Protein AF-A0A2G9RPB9-F1 (afdb_monomer_lite)

Organism: Aquarana catesbeiana (NCBI:txid8400)

Foldseek 3Di:
DDDPDPDPDDPPPLDFDWDDFDWPQDPDPDDDDDDDPDPDPPPDPSDFDKDKDKDKDWDWDDDPNDPVPIPIKMKIWMKMKHFLCVLCQQVVDVVGIKTKIKTFSQLQWDDKDFPPLFWDWDPPDPDRGMTIIITPSVSVSVVSVVVCVVDRDRIDMDTGMMTIGHDPPPPPPPDDD

Sequence (177 aa):
MLKIGLGRKGVKMPCIEVVKCMKTDIPCSILGISRGPSPVILGSQESLPVAAAFTEYVHAVFEDGELEGSGMRISGELTMSFPGGILRVFGGSTPPPVLSFRLVHTSDVEHFIPNSDLLYSDLSQSDHSCKDFWLNMPRLTCHLQNLAEQHTAPYYNVVLLKYQVRHSSCSVTLSSF

Secondary structure (DSSP, 8-state):
-------SS-------EEEEEEE------------------TT--SS---EEEEEEEEE---BTTBSTT---EEEEEEEEEEETTHHHHHHH-SSPPPEEEEEES-TTEEEEEE-TTTEEE-TT---SSEEEEEE-HHHHHHHHHHHHHH---SEEEEEEEEEEE------------

InterPro domains:
  IPR018808 Muniscin, C-terminal [PF10291] (48-172)

Radius of gyration: 21.55 Å; chains: 1; bounding box: 63×45×54 Å

Structure (mmCIF, N/CA/C/O backbone):
data_AF-A0A2G9RPB9-F1
#
_entry.id   AF-A0A2G9RPB9-F1
#
loop_
_atom_site.group_PDB
_atom_site.id
_atom_site.type_symbol
_atom_site.label_atom_id
_atom_site.label_alt_id
_atom_site.label_comp_id
_atom_site.label_asym_id
_atom_site.label_entity_id
_atom_site.label_seq_id
_atom_site.pdbx_PDB_ins_code
_atom_site.Cartn_x
_atom_site.Cartn_y
_atom_site.Cartn_z
_atom_site.occupancy
_atom_site.B_iso_or_equiv
_atom_site.auth_seq_id
_atom_site.auth_comp_id
_atom_site.auth_asym_id
_atom_site.auth_atom_id
_atom_site.pdbx_PDB_model_num
ATOM 1 N N . MET A 1 1 ? 14.302 27.053 -23.085 1.00 23.62 1 MET A N 1
ATOM 2 C CA . MET A 1 1 ? 13.024 26.944 -22.346 1.00 23.62 1 MET A CA 1
ATOM 3 C C . MET A 1 1 ? 12.290 25.729 -22.900 1.00 23.62 1 MET A C 1
ATOM 5 O O . MET A 1 1 ? 11.688 25.829 -23.959 1.00 23.62 1 MET A O 1
ATOM 9 N N . LEU A 1 2 ? 12.462 24.555 -22.282 1.00 21.41 2 LEU A N 1
ATOM 10 C CA . LEU A 1 2 ? 11.906 23.302 -22.802 1.00 21.41 2 LEU A CA 1
ATOM 11 C C . LEU A 1 2 ? 10.439 23.197 -22.372 1.00 21.41 2 LEU A C 1
ATOM 13 O O . LEU A 1 2 ? 10.137 23.072 -21.187 1.00 21.41 2 LEU A O 1
ATOM 17 N N . LYS A 1 3 ? 9.527 23.321 -23.335 1.00 21.25 3 LYS A N 1
ATOM 18 C CA . LYS A 1 3 ? 8.087 23.199 -23.112 1.00 21.25 3 LYS A CA 1
ATOM 19 C C . LYS A 1 3 ? 7.703 21.756 -23.433 1.00 21.25 3 LYS A C 1
ATOM 21 O O . LYS A 1 3 ? 7.530 21.408 -24.594 1.00 21.25 3 LYS A O 1
ATOM 26 N N . ILE A 1 4 ? 7.635 20.912 -22.405 1.00 28.08 4 ILE A N 1
ATOM 27 C CA . ILE A 1 4 ? 7.191 19.519 -22.537 1.00 28.08 4 ILE A CA 1
ATOM 28 C C . ILE A 1 4 ? 5.672 19.551 -22.741 1.00 28.08 4 ILE A C 1
ATOM 30 O O . ILE A 1 4 ? 4.900 19.658 -21.790 1.00 28.08 4 ILE A O 1
ATOM 34 N N . GLY A 1 5 ? 5.236 19.556 -24.000 1.00 25.59 5 GLY A N 1
ATOM 35 C CA . GLY A 1 5 ? 3.833 19.367 -24.350 1.00 25.59 5 GLY A CA 1
ATOM 36 C C . GLY A 1 5 ? 3.497 17.883 -24.274 1.00 25.59 5 GLY A C 1
ATOM 37 O O . GLY A 1 5 ? 4.013 17.109 -25.075 1.00 25.59 5 GLY A O 1
ATOM 38 N N . LEU A 1 6 ? 2.632 17.478 -23.337 1.00 32.75 6 LEU A N 1
ATOM 39 C CA . LEU A 1 6 ? 2.028 16.143 -23.358 1.00 32.75 6 LEU A CA 1
ATOM 40 C C . LEU A 1 6 ? 1.136 16.028 -24.607 1.00 32.75 6 LEU A C 1
ATOM 42 O O . LEU A 1 6 ? -0.042 16.394 -24.598 1.00 32.75 6 LEU A O 1
ATOM 46 N N . GLY A 1 7 ? 1.725 15.559 -25.707 1.00 28.19 7 GLY A N 1
ATOM 47 C CA . GLY A 1 7 ? 1.017 15.170 -26.919 1.00 28.19 7 GLY A CA 1
ATOM 48 C C . GLY A 1 7 ? 0.080 14.001 -26.627 1.00 28.19 7 GLY A C 1
ATOM 49 O O . GLY A 1 7 ? 0.415 13.079 -25.888 1.00 28.19 7 GLY A O 1
ATOM 50 N N . ARG A 1 8 ? -1.126 14.053 -27.196 1.00 34.59 8 ARG A N 1
ATOM 51 C CA . ARG A 1 8 ? -2.208 13.076 -27.013 1.00 34.59 8 ARG A CA 1
ATOM 52 C C . ARG A 1 8 ? -1.886 11.718 -27.662 1.00 34.59 8 ARG A C 1
ATOM 54 O O . ARG A 1 8 ? -2.511 11.330 -28.643 1.00 34.59 8 ARG A O 1
ATOM 61 N N . LYS A 1 9 ? -0.944 10.975 -27.092 1.00 32.19 9 LYS A N 1
ATOM 62 C CA . LYS A 1 9 ? -0.926 9.509 -27.085 1.00 32.19 9 LYS A CA 1
ATOM 63 C C . LYS A 1 9 ? -0.575 9.124 -25.661 1.00 32.19 9 LYS A C 1
ATOM 65 O O . LYS A 1 9 ? 0.531 9.389 -25.210 1.00 32.19 9 LYS A O 1
ATOM 70 N N . GLY A 1 10 ? -1.579 8.635 -24.934 1.00 28.84 10 GLY A N 1
ATOM 71 C CA . GLY A 1 10 ? -1.463 8.356 -23.510 1.00 28.84 10 GLY A CA 1
ATOM 72 C C . GLY A 1 10 ? -0.236 7.499 -23.247 1.00 28.84 10 GLY A C 1
ATOM 73 O O . GLY A 1 10 ? -0.125 6.400 -23.785 1.00 28.84 10 GLY A O 1
ATOM 74 N N . VAL A 1 11 ? 0.679 8.019 -22.431 1.00 35.91 11 VAL A N 1
ATOM 75 C CA . VAL A 1 11 ? 1.649 7.187 -21.732 1.00 35.91 11 VAL A CA 1
ATOM 76 C C . VAL A 1 11 ? 0.802 6.182 -20.963 1.00 35.91 11 VAL A C 1
ATOM 78 O O . VAL A 1 11 ? 0.072 6.561 -20.045 1.00 35.91 11 VAL A O 1
ATOM 81 N N . LYS A 1 12 ? 0.793 4.922 -21.409 1.00 38.84 12 LYS A N 1
ATOM 82 C CA . LYS A 1 12 ? 0.168 3.851 -20.643 1.00 38.84 12 LYS A CA 1
ATOM 83 C C . LYS A 1 12 ? 1.094 3.617 -19.459 1.00 38.84 12 LYS A C 1
ATOM 85 O O . LYS A 1 12 ? 2.066 2.880 -19.570 1.00 38.84 12 LYS A O 1
ATOM 90 N N . MET A 1 13 ? 0.824 4.343 -18.380 1.00 39.78 13 MET A N 1
ATOM 91 C CA . MET A 1 13 ? 1.481 4.137 -17.100 1.00 39.78 13 MET A CA 1
ATOM 92 C C . MET A 1 13 ? 1.296 2.662 -16.710 1.00 39.78 13 MET A C 1
ATOM 94 O O . MET A 1 13 ? 0.234 2.096 -17.014 1.00 39.78 13 MET A O 1
ATOM 98 N N . PRO A 1 14 ? 2.297 2.005 -16.106 1.00 47.75 14 PRO A N 1
ATOM 99 C CA . PRO A 1 14 ? 2.147 0.656 -15.582 1.00 47.75 14 PRO A CA 1
ATOM 100 C C . PRO A 1 14 ? 1.210 0.736 -14.375 1.00 47.75 14 PRO A C 1
ATOM 102 O O . PRO A 1 14 ? 1.652 0.803 -13.238 1.00 47.75 14 PRO A O 1
ATOM 105 N N . CYS A 1 15 ? -0.098 0.812 -14.629 1.00 48.25 15 CYS A N 1
ATOM 106 C CA . CYS A 1 15 ? -1.104 1.000 -13.598 1.00 48.25 15 CYS A CA 1
ATOM 107 C C . CYS A 1 15 ? -1.187 -0.269 -12.751 1.00 48.25 15 CYS A C 1
ATOM 109 O O . CYS A 1 15 ? -2.016 -1.153 -13.000 1.00 48.25 15 CYS A O 1
ATOM 111 N N . ILE A 1 16 ? -0.313 -0.344 -11.747 1.00 53.12 16 ILE A N 1
ATOM 112 C CA . ILE A 1 16 ? -0.530 -1.188 -10.590 1.00 53.12 16 ILE A CA 1
ATOM 113 C C . ILE A 1 16 ? -1.869 -0.740 -10.022 1.00 53.12 16 ILE A C 1
ATOM 115 O O . ILE A 1 16 ? -2.057 0.419 -9.658 1.00 53.12 16 ILE A O 1
ATOM 119 N N . GLU A 1 17 ? -2.829 -1.649 -10.011 1.00 48.97 17 GLU A N 1
ATOM 120 C CA . GLU A 1 17 ? -4.154 -1.383 -9.476 1.00 48.97 17 GLU A CA 1
ATOM 121 C C . GLU A 1 17 ? -4.254 -2.060 -8.109 1.00 48.97 17 GLU A C 1
ATOM 123 O O . GLU A 1 17 ? -3.810 -3.199 -7.932 1.00 48.97 17 GLU A O 1
ATOM 128 N N . VAL A 1 18 ? -4.817 -1.359 -7.119 1.00 47.28 18 VAL A N 1
ATOM 129 C CA . VAL A 1 18 ? -5.216 -2.011 -5.869 1.00 47.28 18 VAL A CA 1
ATOM 130 C C . VAL A 1 18 ? -6.549 -2.686 -6.127 1.00 47.28 18 VAL A C 1
ATOM 132 O O . VAL A 1 18 ? -7.603 -2.048 -6.110 1.00 47.28 18 VAL A O 1
ATOM 135 N N . VAL A 1 19 ? -6.512 -3.999 -6.323 1.00 40.03 19 VAL A N 1
ATOM 136 C CA . VAL A 1 19 ? -7.736 -4.788 -6.393 1.00 40.03 19 VAL A CA 1
ATOM 137 C C . VAL A 1 19 ? -8.125 -5.125 -4.962 1.00 40.03 19 VAL A C 1
ATOM 139 O O . VAL A 1 19 ? -7.689 -6.123 -4.397 1.00 40.03 19 VAL A O 1
ATOM 142 N N . LYS A 1 20 ? -8.985 -4.264 -4.407 1.00 41.56 20 LYS A N 1
ATOM 143 C CA . LYS A 1 20 ? -9.803 -4.501 -3.209 1.00 41.56 20 L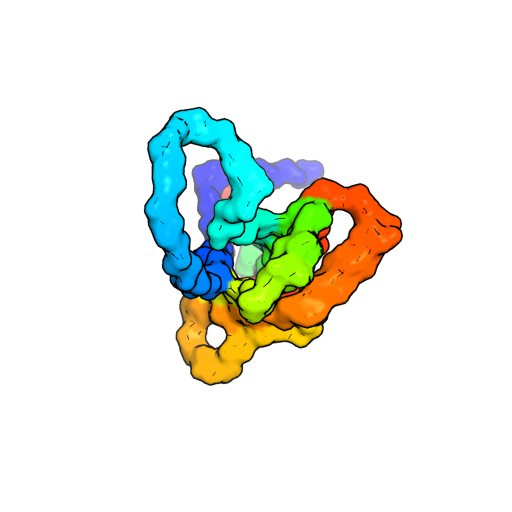YS A CA 1
ATOM 144 C C . LYS A 1 20 ? -9.039 -4.461 -1.874 1.00 41.56 20 LYS A C 1
ATOM 146 O O . LYS A 1 20 ? -8.228 -5.323 -1.560 1.00 41.56 20 LYS A O 1
ATOM 151 N N . CYS A 1 21 ? -9.394 -3.487 -1.031 1.00 43.03 21 CYS A N 1
ATOM 152 C CA . CYS A 1 21 ? -9.122 -3.554 0.404 1.00 43.03 21 CYS A CA 1
ATOM 153 C C . CYS A 1 21 ? -10.139 -4.526 1.014 1.00 43.03 21 CYS A C 1
ATOM 155 O O . CYS A 1 21 ? -11.307 -4.175 1.204 1.00 43.03 21 CYS A O 1
ATOM 157 N N . MET A 1 22 ? -9.744 -5.784 1.211 1.00 40.81 22 MET A N 1
ATOM 158 C CA . MET A 1 22 ? -10.628 -6.783 1.808 1.00 40.81 22 MET A CA 1
ATOM 159 C C . MET A 1 22 ? -10.598 -6.619 3.325 1.00 40.81 22 MET A C 1
ATOM 161 O O . MET A 1 22 ? -9.590 -6.902 3.972 1.00 40.81 22 MET A O 1
ATOM 165 N N . LYS A 1 23 ? -11.720 -6.166 3.886 1.00 44.44 23 LYS A N 1
ATOM 166 C CA . LYS A 1 23 ? -12.056 -6.410 5.287 1.00 44.44 23 LYS A CA 1
ATOM 167 C C . LYS A 1 23 ? -12.653 -7.814 5.346 1.00 44.44 23 LYS A C 1
ATOM 169 O O . LYS A 1 23 ? -13.502 -8.146 4.526 1.00 44.44 23 LYS A O 1
ATOM 174 N N . THR A 1 24 ? -12.186 -8.654 6.262 1.00 37.56 24 THR A N 1
ATOM 175 C CA . THR A 1 24 ? -12.820 -9.953 6.518 1.00 37.56 24 THR A CA 1
ATOM 176 C C . THR A 1 24 ? -14.242 -9.709 7.023 1.00 37.56 24 THR A C 1
ATOM 178 O O . THR A 1 24 ? -14.406 -9.144 8.108 1.00 37.56 24 THR A O 1
ATOM 181 N N . ASP A 1 25 ? -15.248 -10.095 6.235 1.00 36.28 25 ASP A N 1
ATOM 182 C CA . ASP A 1 25 ? -16.657 -10.034 6.622 1.00 36.28 25 ASP A CA 1
ATOM 183 C C . ASP A 1 25 ? -16.880 -10.921 7.856 1.00 36.28 25 ASP A C 1
ATOM 185 O O . ASP A 1 25 ? -16.709 -12.140 7.810 1.00 36.28 25 ASP A O 1
ATOM 189 N N . ILE A 1 26 ? -17.239 -10.306 8.983 1.00 42.75 26 ILE A N 1
ATOM 190 C CA . ILE A 1 26 ? -17.736 -11.025 10.158 1.00 42.75 26 ILE A CA 1
ATOM 191 C C . ILE A 1 26 ? -19.256 -11.124 9.979 1.00 42.75 26 ILE A C 1
ATOM 193 O O . ILE A 1 26 ? -19.902 -10.078 9.880 1.00 42.75 26 ILE A O 1
ATOM 197 N N . PRO A 1 27 ? -19.864 -12.326 9.944 1.00 35.22 27 PRO A N 1
ATOM 198 C CA . PRO A 1 27 ? -21.309 -12.446 9.841 1.00 35.22 27 PRO A CA 1
ATOM 199 C C . PRO A 1 27 ? -21.929 -12.000 11.166 1.00 35.22 27 PRO A C 1
ATOM 201 O O . PRO A 1 27 ? -21.940 -12.741 12.148 1.00 35.22 27 PRO A O 1
ATOM 204 N N . CYS A 1 28 ? -22.442 -10.774 11.212 1.00 38.25 28 CYS A N 1
ATOM 205 C CA . CYS A 1 28 ? -23.257 -10.327 12.330 1.00 38.25 28 CYS A CA 1
ATOM 206 C C . CYS A 1 28 ? -24.678 -10.859 12.108 1.00 38.25 28 CYS A C 1
ATOM 208 O O . CYS A 1 28 ? -25.453 -10.318 11.322 1.00 38.25 28 CYS A O 1
ATOM 210 N N . SER A 1 29 ? -25.020 -11.960 12.774 1.00 42.66 29 SER A N 1
ATOM 211 C CA . SER A 1 29 ? -26.392 -12.458 12.858 1.00 42.66 29 SER A CA 1
ATOM 212 C C . SER A 1 29 ? -27.255 -11.449 13.622 1.00 42.66 29 SER A C 1
ATOM 214 O O . SER A 1 29 ? -27.346 -11.502 14.849 1.00 42.66 29 SER A O 1
ATOM 216 N N . ILE A 1 30 ? -27.875 -10.509 12.907 1.00 40.25 30 ILE A N 1
ATOM 217 C CA . ILE A 1 30 ? -28.836 -9.566 13.482 1.00 40.25 30 ILE A CA 1
ATOM 218 C C . ILE A 1 30 ? -30.226 -10.197 13.399 1.00 40.25 30 ILE A C 1
ATOM 220 O O . ILE A 1 30 ? -30.823 -10.317 12.329 1.00 40.25 30 ILE A O 1
ATOM 224 N N . LEU A 1 31 ? -30.732 -10.604 14.566 1.00 43.66 31 LEU A N 1
ATOM 225 C CA . LEU A 1 31 ? -32.152 -10.846 14.802 1.00 43.66 31 LEU A CA 1
ATOM 226 C C . LEU A 1 31 ? -32.941 -9.616 14.344 1.00 43.66 31 LEU A C 1
ATOM 228 O O . LEU A 1 31 ? -32.789 -8.520 14.884 1.00 43.66 31 LEU A O 1
ATOM 232 N N . GLY A 1 32 ? -33.769 -9.811 13.322 1.00 49.25 32 GLY A N 1
ATOM 233 C CA . GLY A 1 32 ? -34.593 -8.761 12.754 1.00 49.25 32 GLY A CA 1
ATOM 234 C C . GLY A 1 32 ? -35.677 -8.309 13.721 1.00 49.25 32 GLY A C 1
ATOM 235 O O . GLY A 1 32 ? -36.475 -9.124 14.178 1.00 49.25 32 GLY A O 1
ATOM 236 N N . ILE A 1 33 ? -35.766 -6.997 13.949 1.00 39.09 33 ILE A N 1
ATOM 237 C CA . ILE A 1 33 ? -37.016 -6.364 14.367 1.00 39.09 33 ILE A CA 1
ATOM 238 C C . ILE A 1 33 ? -37.148 -4.952 13.765 1.00 39.09 33 ILE A C 1
ATOM 240 O O . ILE A 1 33 ? -36.298 -4.090 13.947 1.00 39.09 33 ILE A O 1
ATOM 244 N N . SER A 1 34 ? -38.294 -4.757 13.107 1.00 48.22 34 SER A N 1
ATOM 245 C CA . SER A 1 34 ? -39.100 -3.533 12.965 1.00 48.22 34 SER A CA 1
ATOM 246 C C . SER A 1 34 ? -38.663 -2.372 12.057 1.00 48.22 34 SER A C 1
ATOM 248 O O . SER A 1 34 ? -38.039 -1.402 12.467 1.00 48.22 34 SER A O 1
ATOM 250 N N . ARG A 1 35 ? -39.214 -2.423 10.838 1.00 70.19 35 ARG A N 1
ATOM 251 C CA . ARG A 1 35 ? -40.121 -1.428 10.219 1.00 70.19 35 ARG A CA 1
ATOM 252 C C . ARG A 1 35 ? -40.096 0.018 10.760 1.00 70.19 35 ARG A C 1
ATOM 254 O O . ARG A 1 35 ? -40.780 0.342 11.727 1.00 70.19 35 ARG A O 1
ATOM 261 N N . GLY A 1 36 ? -39.455 0.888 9.981 1.00 58.81 36 GLY A N 1
ATOM 262 C CA . GLY A 1 36 ? -39.614 2.348 9.910 1.00 58.81 36 GLY A CA 1
ATOM 263 C C . GLY A 1 36 ? -38.592 2.920 8.907 1.00 58.81 36 GLY A C 1
ATOM 264 O O . GLY A 1 36 ? -37.549 2.289 8.727 1.00 58.81 36 GLY A O 1
ATOM 265 N N . PRO A 1 37 ? -38.842 4.050 8.212 1.00 61.09 37 PRO A N 1
ATOM 266 C CA . PRO A 1 37 ? -37.831 4.676 7.362 1.00 61.09 37 PRO A CA 1
ATOM 267 C C . PRO A 1 37 ? -36.826 5.389 8.276 1.00 61.09 37 PRO A C 1
ATOM 269 O O . PRO A 1 37 ? -36.979 6.565 8.595 1.00 61.09 37 PRO A O 1
ATOM 272 N N . SER A 1 38 ? -35.857 4.645 8.802 1.00 44.38 38 SER A N 1
ATOM 273 C CA . SER A 1 38 ? -34.908 5.182 9.777 1.00 44.38 38 SER A CA 1
ATOM 274 C C . SER A 1 38 ? -33.860 6.090 9.113 1.00 44.38 38 SER A C 1
ATOM 276 O O . SER A 1 38 ? -33.406 5.794 8.004 1.00 44.38 38 SER A O 1
ATOM 278 N N . PRO A 1 39 ? -33.466 7.189 9.786 1.00 42.22 39 PRO A N 1
ATOM 279 C CA . PRO A 1 39 ? -32.469 8.142 9.308 1.00 42.22 39 PRO A CA 1
ATOM 280 C C . PRO A 1 39 ? -31.103 7.460 9.193 1.00 42.22 39 PRO A C 1
ATOM 282 O O . PRO A 1 39 ? -30.832 6.502 9.913 1.00 42.22 39 PRO A O 1
ATOM 285 N N . VAL A 1 40 ? -30.258 7.961 8.288 1.00 45.03 40 VAL A N 1
ATOM 286 C CA . VAL A 1 40 ? -28.892 7.483 8.010 1.00 45.03 40 VAL A CA 1
ATOM 287 C C . VAL A 1 40 ? -28.195 7.025 9.297 1.00 45.03 40 VAL A C 1
ATOM 289 O O . VAL A 1 40 ? -27.816 7.833 10.144 1.00 45.03 40 VAL A O 1
ATOM 292 N N . ILE A 1 41 ? -28.071 5.704 9.452 1.00 43.00 41 ILE A N 1
ATOM 293 C CA . ILE A 1 41 ? -27.507 5.065 10.639 1.00 43.00 41 ILE A CA 1
ATOM 294 C C . ILE A 1 41 ? -25.998 5.314 10.630 1.00 43.00 41 ILE A C 1
ATOM 296 O O . ILE A 1 41 ? -25.234 4.647 9.936 1.00 43.00 41 ILE A O 1
ATOM 300 N N . LEU A 1 42 ? -25.559 6.272 11.442 1.00 46.06 42 LEU A N 1
ATOM 301 C CA . LEU A 1 42 ? -24.157 6.539 11.763 1.00 46.06 42 LEU A CA 1
ATOM 302 C C . LEU A 1 42 ? -23.610 5.489 12.763 1.00 46.06 42 LEU A C 1
ATOM 304 O O . LEU A 1 42 ? -23.012 5.846 13.775 1.00 46.06 42 LEU A O 1
ATOM 308 N N . GLY A 1 43 ? -23.890 4.197 12.538 1.00 41.56 43 GLY A N 1
ATOM 309 C CA . GLY A 1 43 ? -23.742 3.147 13.562 1.00 41.56 43 GLY A CA 1
ATOM 310 C C . GLY A 1 43 ? -23.213 1.783 13.105 1.00 41.56 43 GLY A C 1
ATOM 311 O O . GLY A 1 43 ? -22.791 1.002 13.949 1.00 41.56 43 GLY A O 1
ATOM 312 N N . SER A 1 44 ? -23.159 1.483 11.807 1.00 47.91 44 SER A N 1
ATOM 313 C CA . SER A 1 44 ? -22.599 0.217 11.308 1.00 47.91 44 SER A CA 1
ATOM 314 C C . SER A 1 44 ? -22.055 0.399 9.892 1.00 47.91 44 SER A C 1
ATOM 316 O O . SER A 1 44 ? -22.665 -0.013 8.910 1.00 47.91 44 SER A O 1
ATOM 318 N N . GLN A 1 45 ? -20.918 1.080 9.755 1.00 49.03 45 GLN A N 1
ATOM 319 C CA . GLN A 1 45 ? -20.180 1.056 8.491 1.00 49.03 45 GLN A CA 1
ATOM 320 C C . GLN A 1 45 ? -19.518 -0.326 8.364 1.00 49.03 45 GLN A C 1
ATOM 322 O O . GLN A 1 45 ? -18.450 -0.576 8.928 1.00 49.03 45 GLN A O 1
ATOM 327 N N . GLU A 1 46 ? -20.193 -1.240 7.661 1.00 54.09 46 GLU A N 1
ATOM 328 C CA . GLU A 1 46 ? -19.694 -2.584 7.325 1.00 54.09 46 GLU A CA 1
ATOM 329 C C . GLU A 1 46 ? -18.381 -2.526 6.519 1.00 54.09 46 GLU A C 1
ATOM 331 O O . GLU A 1 46 ? -17.552 -3.427 6.617 1.00 54.09 46 GLU A O 1
ATOM 336 N N . SER A 1 47 ? -18.093 -1.411 5.839 1.00 59.62 47 SER A N 1
ATOM 337 C CA . SER A 1 47 ? -16.818 -1.161 5.159 1.00 59.62 47 SER A CA 1
ATOM 338 C C . SER A 1 47 ? -15.992 -0.080 5.855 1.00 59.62 47 SER A C 1
ATOM 340 O O . SER A 1 47 ? -16.512 0.969 6.226 1.00 59.62 47 SER A O 1
ATOM 342 N N . LEU A 1 48 ? -14.684 -0.301 5.995 1.00 69.38 48 LEU A N 1
ATOM 343 C CA . LEU A 1 48 ? -13.755 0.720 6.477 1.00 69.38 48 LEU A CA 1
ATOM 344 C C . LEU A 1 48 ? -13.440 1.700 5.330 1.00 69.38 48 LEU A C 1
ATOM 346 O O . LEU A 1 48 ? -12.856 1.259 4.339 1.00 69.38 48 LEU A O 1
ATOM 350 N N . PRO A 1 49 ? -13.795 2.996 5.419 1.00 77.12 49 PRO A N 1
ATOM 351 C CA . PRO A 1 49 ? -13.551 3.932 4.330 1.00 77.12 49 PRO A CA 1
ATOM 352 C C . PRO A 1 49 ? -12.077 4.332 4.341 1.00 77.12 49 PRO A C 1
ATOM 354 O O . PRO A 1 49 ? -11.663 5.228 5.072 1.00 77.12 49 PRO A O 1
ATOM 357 N N . VAL A 1 50 ? -11.278 3.621 3.558 1.00 85.50 50 VAL A N 1
ATOM 358 C CA . VAL A 1 50 ? -9.853 3.883 3.368 1.00 85.50 50 VAL A CA 1
ATOM 359 C C . VAL A 1 50 ? -9.629 4.167 1.890 1.00 85.50 50 VAL A C 1
ATOM 361 O O . VAL A 1 50 ? -10.165 3.456 1.040 1.00 85.50 50 VAL A O 1
ATOM 364 N N . ALA A 1 51 ? -8.857 5.205 1.581 1.00 88.31 51 ALA A N 1
ATOM 365 C CA . ALA A 1 51 ? -8.468 5.518 0.210 1.00 88.31 51 ALA A CA 1
ATOM 366 C C . ALA A 1 51 ? -7.023 5.082 -0.042 1.00 88.31 51 ALA A C 1
ATOM 368 O O . ALA A 1 51 ? -6.214 5.030 0.881 1.00 88.31 51 ALA A O 1
ATOM 369 N N . ALA A 1 52 ? -6.696 4.779 -1.292 1.00 87.25 52 ALA A N 1
ATOM 370 C CA . ALA A 1 52 ? -5.343 4.460 -1.721 1.00 87.25 52 ALA A CA 1
ATOM 371 C C . ALA A 1 52 ? -4.984 5.306 -2.943 1.00 87.25 52 ALA A C 1
ATOM 373 O O . ALA A 1 52 ? -5.843 5.585 -3.780 1.00 87.25 52 ALA A O 1
ATOM 374 N N . ALA A 1 53 ? -3.723 5.709 -3.037 1.00 88.06 53 ALA A N 1
ATOM 375 C CA . ALA A 1 53 ? -3.194 6.491 -4.141 1.00 88.06 53 ALA A CA 1
ATOM 376 C C . ALA A 1 53 ? -1.830 5.945 -4.563 1.00 88.06 53 ALA A C 1
ATOM 378 O O . ALA A 1 53 ? -0.972 5.679 -3.718 1.00 88.06 53 ALA A O 1
ATOM 379 N N . PHE A 1 54 ? -1.639 5.819 -5.874 1.00 87.00 54 PHE A N 1
ATOM 380 C CA . PHE A 1 54 ? -0.329 5.607 -6.473 1.00 87.00 54 PHE A CA 1
ATOM 381 C C . PHE A 1 54 ? 0.224 6.941 -6.947 1.00 87.00 54 PHE A C 1
ATOM 383 O O .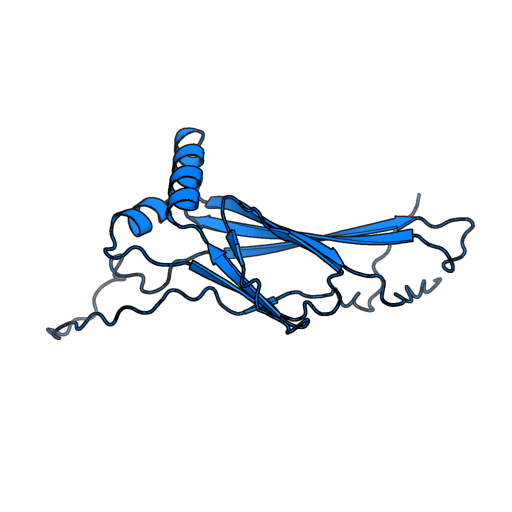 PHE A 1 54 ? -0.447 7.669 -7.681 1.00 87.00 54 PHE A O 1
ATOM 390 N N . THR A 1 55 ? 1.456 7.228 -6.554 1.00 87.62 55 THR A N 1
ATOM 391 C CA . THR A 1 55 ? 2.214 8.364 -7.071 1.00 87.62 55 THR A CA 1
ATOM 392 C C . THR A 1 55 ? 3.413 7.820 -7.823 1.00 87.62 55 THR A C 1
ATOM 394 O O . THR A 1 55 ? 4.254 7.150 -7.229 1.00 87.62 55 THR A O 1
ATOM 397 N N . GLU A 1 56 ? 3.489 8.094 -9.120 1.00 84.75 56 GLU A N 1
ATOM 398 C CA . GLU A 1 56 ? 4.576 7.650 -9.992 1.00 84.75 56 GLU A CA 1
ATOM 399 C C . GLU A 1 56 ? 5.441 8.833 -10.433 1.00 84.75 56 GLU A C 1
ATOM 401 O O . GLU A 1 56 ? 4.952 9.927 -10.718 1.00 84.75 56 GLU A O 1
ATOM 406 N N . TYR A 1 57 ? 6.743 8.585 -10.514 1.00 81.69 57 TYR A N 1
ATOM 407 C CA . TYR A 1 57 ? 7.779 9.531 -10.896 1.00 81.69 57 TYR A CA 1
ATOM 408 C C . TYR A 1 57 ? 8.573 8.955 -12.059 1.00 81.69 57 TYR A C 1
ATOM 410 O O . TYR A 1 57 ? 9.119 7.853 -11.968 1.00 81.69 57 TYR A O 1
ATOM 418 N N . VAL A 1 58 ? 8.661 9.727 -13.139 1.00 82.69 58 VAL A N 1
ATOM 419 C CA . VAL A 1 58 ? 9.444 9.381 -14.325 1.00 82.69 58 VAL A CA 1
ATOM 420 C C . VAL A 1 58 ? 10.694 10.248 -14.343 1.00 82.69 58 VAL A C 1
ATOM 422 O O . VAL A 1 58 ? 10.620 11.470 -14.468 1.00 82.69 58 VAL A O 1
ATOM 425 N N . HIS A 1 59 ? 11.847 9.605 -14.225 1.00 75.00 59 HIS A N 1
ATOM 426 C CA . HIS A 1 59 ? 13.152 10.221 -14.402 1.00 75.00 59 HIS A CA 1
ATOM 427 C C . HIS A 1 59 ? 13.666 9.837 -15.784 1.00 75.00 59 HIS A C 1
ATOM 429 O O . HIS A 1 59 ? 13.759 8.654 -16.082 1.00 75.00 59 HIS A O 1
ATOM 435 N N . ALA A 1 60 ? 13.998 10.813 -16.623 1.00 75.12 60 ALA A N 1
ATOM 436 C CA . ALA A 1 60 ? 14.588 10.573 -17.934 1.00 75.12 60 ALA A CA 1
ATOM 437 C C . ALA A 1 60 ? 15.772 11.522 -18.131 1.00 75.12 60 ALA A C 1
ATOM 439 O O . ALA A 1 60 ? 15.648 12.727 -17.901 1.00 75.12 60 ALA A O 1
ATOM 440 N N . VAL A 1 61 ? 16.911 10.964 -18.538 1.00 69.31 61 VAL A N 1
ATOM 441 C CA . VAL A 1 61 ? 18.118 11.710 -18.905 1.00 69.31 61 VAL A CA 1
ATOM 442 C C . VAL A 1 61 ? 18.355 11.479 -20.389 1.00 69.31 61 VAL A C 1
ATOM 444 O O . VAL A 1 61 ? 18.412 10.332 -20.822 1.00 69.31 61 VAL A O 1
ATOM 447 N N . PHE A 1 62 ? 18.452 12.560 -21.156 1.00 69.44 62 PHE A N 1
ATOM 448 C CA . PHE A 1 62 ? 18.707 12.520 -22.593 1.00 69.44 62 PHE A CA 1
ATOM 449 C C . PHE A 1 62 ? 20.139 12.986 -22.826 1.00 69.44 62 PHE A C 1
ATOM 451 O O . PHE A 1 62 ? 20.458 14.138 -22.524 1.00 69.44 62 PHE A O 1
ATOM 458 N N . GLU A 1 63 ? 20.988 12.101 -23.335 1.00 66.88 63 GLU A N 1
ATOM 459 C CA . GLU A 1 63 ? 22.347 12.443 -23.750 1.00 66.88 63 GLU A CA 1
ATOM 460 C C . GLU A 1 63 ? 22.352 12.647 -25.274 1.00 66.88 63 GLU A C 1
ATOM 462 O O . GLU A 1 63 ? 21.754 11.874 -26.017 1.00 66.88 63 GLU A O 1
ATOM 467 N N . ASP A 1 64 ? 22.928 13.762 -25.730 1.00 62.47 64 ASP A N 1
ATOM 468 C CA . ASP A 1 64 ? 23.156 14.115 -27.143 1.00 62.47 64 ASP A CA 1
ATOM 469 C C . ASP A 1 64 ? 21.957 14.055 -28.114 1.00 62.47 64 ASP A C 1
ATOM 471 O O . ASP A 1 64 ? 22.124 13.994 -29.330 1.00 62.47 64 ASP A O 1
ATOM 475 N N . GLY A 1 65 ? 20.724 14.156 -27.608 1.00 57.16 65 GLY A N 1
ATOM 476 C CA . GLY A 1 65 ? 19.517 14.191 -28.445 1.00 57.16 65 GLY A CA 1
ATOM 477 C C . GLY A 1 65 ? 19.124 12.839 -29.051 1.00 57.16 65 GLY A C 1
ATOM 478 O O . GLY A 1 65 ? 18.116 12.767 -29.755 1.00 57.16 65 GLY A O 1
ATOM 479 N N . GLU A 1 66 ? 19.861 11.776 -28.735 1.00 48.69 66 GLU A N 1
ATOM 480 C CA . GLU A 1 66 ? 19.508 10.399 -29.059 1.00 48.69 66 GLU A CA 1
ATOM 481 C C . GLU A 1 66 ? 18.724 9.773 -27.896 1.00 48.69 66 GLU A C 1
ATOM 483 O O . GLU A 1 66 ? 19.017 9.962 -26.714 1.00 48.69 66 GLU A O 1
ATOM 488 N N . LEU A 1 67 ? 17.662 9.040 -28.234 1.00 53.94 67 LEU A N 1
ATOM 489 C CA . LEU A 1 67 ? 16.833 8.328 -27.257 1.00 53.94 67 LEU A CA 1
ATOM 490 C C . LEU A 1 67 ? 17.444 6.964 -26.874 1.00 53.94 67 LEU A C 1
ATOM 492 O O . LEU A 1 67 ? 17.140 6.418 -25.808 1.00 53.94 67 LEU A O 1
ATOM 496 N N . GLU A 1 68 ? 18.307 6.441 -27.751 1.00 45.69 68 GLU A N 1
ATOM 497 C CA . GLU A 1 68 ? 19.085 5.210 -27.613 1.00 45.69 68 GLU A CA 1
ATOM 498 C C . GLU A 1 68 ? 20.189 5.425 -26.565 1.00 45.69 68 GLU A C 1
ATOM 500 O O . GLU A 1 68 ? 21.242 5.984 -26.844 1.00 45.69 68 GLU A O 1
ATOM 505 N N . GLY A 1 69 ? 19.919 5.027 -25.320 1.00 49.62 69 GLY A N 1
ATOM 506 C CA . GLY A 1 69 ? 20.829 5.225 -24.182 1.00 49.62 69 GLY A CA 1
ATOM 507 C C . GLY A 1 69 ? 20.269 6.125 -23.082 1.00 49.62 69 GLY A C 1
ATOM 508 O O . GLY A 1 69 ? 20.886 6.250 -22.025 1.00 49.62 69 GLY A O 1
ATOM 509 N N . SER A 1 70 ? 19.076 6.700 -23.280 1.00 55.34 70 SER A N 1
ATOM 510 C CA . SER A 1 70 ? 18.408 7.477 -22.237 1.00 55.34 70 SER A CA 1
ATOM 511 C C . SER A 1 70 ? 18.120 6.606 -21.007 1.00 55.34 70 SER A C 1
ATOM 513 O O . SER A 1 70 ? 17.390 5.614 -21.058 1.00 55.34 70 SER A O 1
ATOM 515 N N . GLY A 1 71 ? 18.730 6.957 -19.874 1.00 63.78 71 GLY A N 1
ATOM 516 C CA . GLY A 1 71 ? 18.528 6.270 -18.600 1.00 63.78 71 GLY A CA 1
ATOM 517 C C . GLY A 1 71 ? 17.161 6.617 -18.018 1.00 63.78 71 GLY A C 1
ATOM 518 O O . GLY A 1 71 ? 17.077 7.434 -17.099 1.00 63.78 71 GLY A O 1
ATOM 519 N N . MET A 1 72 ? 16.081 6.055 -18.572 1.00 69.88 72 MET A N 1
ATOM 520 C CA . MET A 1 72 ? 14.739 6.257 -18.032 1.00 69.88 72 MET A CA 1
ATOM 521 C C . MET A 1 72 ? 14.491 5.330 -16.839 1.00 69.88 72 MET A C 1
ATOM 523 O O . MET A 1 72 ? 14.602 4.109 -16.936 1.00 69.88 72 MET A O 1
ATOM 527 N N . ARG A 1 73 ? 14.101 5.919 -15.710 1.00 76.62 73 ARG A N 1
ATOM 528 C CA . ARG A 1 73 ? 13.761 5.222 -14.472 1.00 76.62 73 ARG A CA 1
ATOM 529 C C . ARG A 1 73 ? 12.385 5.657 -14.001 1.00 76.62 73 ARG A C 1
ATOM 531 O O . ARG A 1 73 ? 12.152 6.842 -13.772 1.00 76.62 73 ARG A O 1
ATOM 538 N N . ILE A 1 74 ? 11.500 4.688 -13.802 1.00 82.44 74 ILE A N 1
ATOM 539 C CA . ILE A 1 74 ? 10.187 4.916 -13.203 1.00 82.44 74 ILE A CA 1
ATOM 540 C C . ILE A 1 74 ? 10.217 4.378 -11.775 1.00 82.44 74 ILE A C 1
ATOM 542 O O . ILE A 1 74 ? 10.573 3.223 -11.532 1.00 82.44 74 ILE A O 1
ATOM 546 N N . SER A 1 75 ? 9.848 5.226 -10.825 1.00 88.50 75 SER A N 1
ATOM 547 C CA . SER A 1 75 ? 9.652 4.845 -9.428 1.00 88.50 75 SER A CA 1
ATOM 548 C C . SER A 1 75 ? 8.280 5.287 -8.969 1.00 88.50 75 SER A C 1
ATOM 550 O O . SER A 1 75 ? 7.823 6.345 -9.384 1.00 88.50 75 SER A O 1
ATOM 552 N N . GLY A 1 76 ? 7.652 4.535 -8.079 1.00 89.31 76 GLY A N 1
ATOM 553 C CA . GLY A 1 76 ? 6.382 4.938 -7.504 1.00 89.31 76 GLY A CA 1
ATOM 554 C C . GLY A 1 76 ? 6.248 4.570 -6.041 1.00 89.31 76 GLY A C 1
ATOM 555 O O . GLY A 1 76 ? 7.057 3.830 -5.473 1.00 89.31 76 GLY A O 1
ATOM 556 N N . GLU A 1 77 ? 5.212 5.112 -5.423 1.00 92.88 77 GLU A N 1
ATOM 557 C CA . GLU A 1 77 ? 4.824 4.792 -4.060 1.00 92.88 77 GLU A CA 1
ATOM 558 C C . GLU A 1 77 ? 3.313 4.617 -3.938 1.00 92.88 77 GLU A C 1
ATOM 560 O O . GLU A 1 77 ? 2.530 5.270 -4.628 1.00 92.88 77 GLU A O 1
ATOM 565 N N . LEU A 1 78 ? 2.919 3.708 -3.049 1.00 93.12 78 LEU A N 1
ATOM 566 C CA . LEU A 1 78 ? 1.543 3.488 -2.637 1.00 93.12 78 LEU A CA 1
ATOM 567 C C . LEU A 1 78 ? 1.327 4.144 -1.276 1.00 93.12 78 LEU A C 1
ATOM 569 O O . LEU A 1 78 ? 1.932 3.745 -0.274 1.00 93.12 78 LEU A O 1
ATOM 573 N N . THR A 1 79 ? 0.415 5.107 -1.247 1.00 93.62 79 THR A N 1
ATOM 574 C CA . THR A 1 79 ? -0.047 5.766 -0.028 1.00 93.62 79 THR A CA 1
ATOM 575 C C . THR A 1 79 ? -1.475 5.351 0.275 1.00 93.62 79 THR A C 1
ATOM 577 O O . THR A 1 79 ? -2.318 5.304 -0.618 1.00 93.62 79 THR A O 1
ATOM 580 N N . MET A 1 80 ? -1.756 5.072 1.544 1.00 94.00 80 MET A N 1
ATOM 581 C CA . MET A 1 80 ? -3.092 4.774 2.040 1.00 94.00 80 MET A CA 1
ATOM 582 C C . MET A 1 80 ? -3.542 5.869 3.010 1.00 94.00 80 MET A C 1
ATOM 584 O O . MET A 1 80 ? -2.812 6.231 3.932 1.00 94.00 80 MET A O 1
ATOM 588 N N . SER A 1 81 ? -4.737 6.408 2.790 1.00 93.00 81 SER A N 1
ATOM 589 C CA . SER A 1 81 ? -5.312 7.508 3.563 1.00 93.00 81 SER A CA 1
ATOM 590 C C . SER A 1 81 ? -6.408 6.994 4.485 1.00 93.00 81 SER A C 1
ATOM 592 O O . SER A 1 81 ? -7.420 6.450 4.031 1.00 93.00 81 SER A O 1
ATOM 594 N N . PHE A 1 82 ? -6.222 7.214 5.783 1.00 92.62 82 PHE A N 1
ATOM 595 C CA . PHE A 1 82 ? -7.157 6.813 6.827 1.00 92.62 82 PHE A CA 1
ATOM 596 C C . PHE A 1 82 ? -7.891 8.034 7.390 1.00 92.62 82 PHE A C 1
ATOM 598 O O . PHE A 1 82 ? -7.242 9.031 7.694 1.00 92.62 82 PHE A O 1
ATOM 605 N N . PRO A 1 83 ? -9.219 7.990 7.574 1.00 91.81 83 PRO A N 1
ATOM 606 C CA . PRO A 1 83 ? -9.970 9.100 8.153 1.00 91.81 83 PRO A CA 1
ATOM 607 C C . PRO A 1 83 ? -9.588 9.329 9.622 1.00 91.81 83 PRO A C 1
ATOM 609 O O . PRO A 1 83 ? -9.282 8.385 10.347 1.00 91.81 83 PRO A O 1
ATOM 612 N N . GLY A 1 84 ? -9.690 10.565 10.110 1.00 89.88 84 GLY A N 1
ATOM 613 C CA . GLY A 1 84 ? -9.289 10.921 11.480 1.00 89.88 84 GLY A CA 1
ATOM 614 C C . GLY A 1 84 ? -9.999 10.125 12.590 1.00 89.88 84 GLY A C 1
ATOM 615 O O . GLY A 1 84 ? -9.443 9.907 13.662 1.00 89.88 84 GLY A O 1
ATOM 616 N N . GLY A 1 85 ? -11.211 9.622 12.323 1.00 89.50 85 GLY A N 1
ATOM 617 C CA . GLY A 1 85 ? -11.989 8.791 13.251 1.00 89.50 85 GLY A CA 1
ATOM 618 C C . GLY A 1 85 ? -11.642 7.295 13.254 1.00 89.50 85 GLY A C 1
ATOM 619 O O . GLY A 1 85 ? -12.273 6.534 13.990 1.00 89.50 85 GLY A O 1
ATOM 620 N N . ILE A 1 86 ? -10.670 6.854 12.449 1.00 87.88 86 ILE A N 1
ATOM 621 C CA . ILE A 1 86 ? -10.384 5.433 12.200 1.00 87.88 86 ILE A CA 1
ATOM 622 C C . ILE A 1 86 ? -10.021 4.636 13.459 1.00 87.88 86 ILE A C 1
ATOM 624 O O . ILE A 1 86 ? -10.420 3.481 13.604 1.00 87.88 86 ILE A O 1
ATOM 628 N N . LEU A 1 87 ? -9.325 5.268 14.408 1.00 89.75 87 LEU A N 1
ATOM 629 C CA . LEU A 1 87 ? -8.858 4.631 15.643 1.00 89.75 87 LEU A CA 1
ATOM 630 C C . LEU A 1 87 ? -10.016 4.099 16.498 1.00 89.75 87 LEU A C 1
ATOM 632 O O . LEU A 1 87 ? -9.877 3.070 17.157 1.00 89.75 87 LEU A O 1
ATOM 636 N N . ARG A 1 88 ? -11.188 4.750 16.435 1.00 87.12 88 ARG A N 1
ATOM 637 C CA . ARG A 1 88 ? -12.406 4.292 17.125 1.00 87.12 88 ARG A CA 1
ATOM 638 C C . ARG A 1 88 ? -12.926 2.981 16.543 1.00 87.12 88 ARG A C 1
ATOM 640 O O . ARG A 1 88 ? -13.479 2.171 17.278 1.00 87.12 88 ARG A O 1
ATOM 647 N N . VAL A 1 89 ? -12.734 2.770 15.240 1.00 82.31 89 VAL A N 1
ATOM 648 C CA . VAL A 1 89 ? -13.130 1.533 14.562 1.00 82.31 89 VAL A CA 1
ATOM 649 C C . VAL A 1 89 ? -12.186 0.397 14.942 1.00 82.31 89 VAL A C 1
ATOM 651 O O . VAL A 1 89 ? -12.659 -0.684 15.266 1.00 82.31 89 VAL A O 1
ATOM 654 N N . PHE A 1 90 ? -10.871 0.641 14.969 1.00 84.44 90 PHE A N 1
ATOM 655 C CA . PHE A 1 90 ? -9.887 -0.383 15.346 1.00 84.44 90 PHE A CA 1
ATOM 656 C C . PHE A 1 90 ? -9.968 -0.792 16.820 1.00 84.44 90 PHE A C 1
ATOM 658 O O . PHE A 1 90 ? -9.797 -1.968 17.127 1.00 84.44 90 PHE A O 1
ATOM 665 N N . GLY A 1 91 ? -10.257 0.149 17.724 1.00 79.94 91 GLY A N 1
ATOM 666 C CA . GLY A 1 91 ? -10.410 -0.145 19.153 1.00 79.94 91 GLY A CA 1
ATOM 667 C C . GLY A 1 91 ? -11.773 -0.726 19.549 1.00 79.94 91 GLY A C 1
ATOM 668 O O . GLY A 1 91 ? -11.886 -1.328 20.611 1.00 79.94 91 GLY A O 1
ATOM 669 N N . GLY A 1 92 ? -12.812 -0.537 18.727 1.00 76.19 92 GLY A N 1
ATOM 670 C CA . GLY A 1 92 ? -14.191 -0.921 19.056 1.00 76.19 92 GLY A CA 1
ATOM 671 C C . GLY A 1 92 ? -14.618 -2.321 18.602 1.00 76.19 92 GLY A C 1
ATOM 672 O O . GLY A 1 92 ? -15.696 -2.771 18.976 1.00 76.19 92 GLY A O 1
ATOM 673 N N . SER A 1 93 ? -13.813 -3.005 17.789 1.00 67.12 93 SER A N 1
ATOM 674 C CA . SER A 1 93 ? -14.139 -4.316 17.209 1.00 67.12 93 SER A CA 1
ATOM 675 C C . SER A 1 93 ? -13.295 -5.437 17.817 1.00 67.12 93 SER A C 1
ATOM 677 O O . SER A 1 93 ? -12.065 -5.362 17.796 1.00 67.12 93 SER A O 1
ATOM 679 N N . THR A 1 94 ? -13.941 -6.503 18.287 1.00 76.75 94 THR A N 1
ATOM 680 C CA . THR A 1 94 ? -13.289 -7.740 18.735 1.00 76.75 94 THR A CA 1
ATOM 681 C C . THR A 1 94 ? -13.826 -8.940 17.935 1.00 76.75 94 THR A C 1
ATOM 683 O O . THR A 1 94 ? -15.028 -9.196 17.974 1.00 76.75 94 THR A O 1
ATOM 686 N N . PRO A 1 95 ? -12.974 -9.698 17.211 1.00 69.12 95 PRO A N 1
ATOM 687 C CA . PRO A 1 95 ? -11.551 -9.442 16.963 1.00 69.12 95 PRO A CA 1
ATOM 688 C C . PRO A 1 95 ? -11.309 -8.188 16.086 1.00 69.12 95 PRO A C 1
ATOM 690 O O . PRO A 1 95 ? -12.212 -7.772 15.354 1.00 69.12 95 PRO A O 1
ATOM 693 N N . PRO A 1 96 ? -10.109 -7.572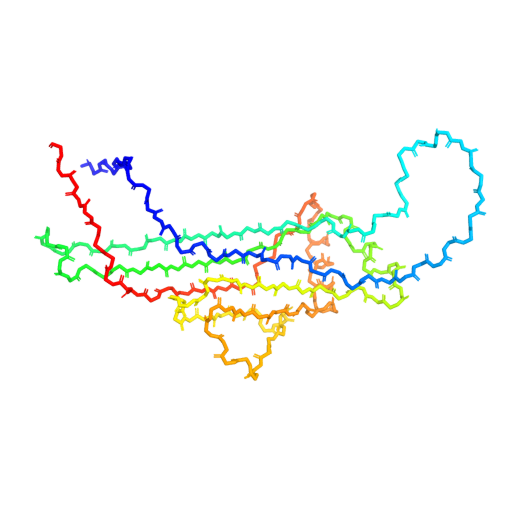 16.147 1.00 69.88 96 PRO A N 1
ATOM 694 C CA . PRO A 1 96 ? -9.769 -6.415 15.318 1.00 69.88 96 PRO A CA 1
ATOM 695 C C . PRO A 1 96 ? -9.827 -6.756 13.821 1.00 69.88 96 PRO A C 1
ATOM 697 O O . PRO A 1 96 ? -9.412 -7.853 13.437 1.00 69.88 96 PRO A O 1
ATOM 700 N N . PRO A 1 97 ? -10.292 -5.843 12.950 1.00 77.69 97 PRO A N 1
ATOM 701 C CA . PRO A 1 97 ? -10.328 -6.081 11.519 1.00 77.69 97 PRO A CA 1
ATOM 702 C C . PRO A 1 97 ? -8.912 -6.197 10.976 1.00 77.69 97 PRO A C 1
ATOM 704 O O . PRO A 1 97 ? -8.046 -5.399 11.324 1.00 77.69 97 PRO A O 1
ATOM 707 N N . VAL A 1 98 ? -8.699 -7.146 10.072 1.00 83.44 98 VAL A N 1
ATOM 708 C CA . VAL A 1 98 ? -7.460 -7.239 9.300 1.00 83.44 98 VAL A CA 1
ATOM 709 C C . VAL A 1 98 ? -7.656 -6.494 7.988 1.00 83.44 98 VAL A C 1
ATOM 711 O O . VAL A 1 98 ? -8.666 -6.683 7.310 1.00 83.44 98 VAL A O 1
ATOM 714 N N . LEU A 1 99 ? -6.693 -5.640 7.643 1.00 88.50 99 LEU A N 1
ATOM 715 C CA . LEU A 1 99 ? -6.641 -4.979 6.345 1.00 88.50 99 LEU A CA 1
ATOM 716 C C . LEU A 1 99 ? -5.616 -5.667 5.460 1.00 88.50 99 LEU A C 1
ATOM 718 O O . LEU A 1 99 ? -4.504 -5.971 5.890 1.00 88.50 99 LEU A O 1
ATOM 722 N N . SER A 1 100 ? -6.003 -5.894 4.215 1.00 88.38 100 SER A N 1
ATOM 723 C CA . SER A 1 100 ? -5.153 -6.491 3.197 1.00 88.38 100 SER A CA 1
ATOM 724 C C . SER A 1 100 ? -5.449 -5.867 1.846 1.00 88.38 100 SER A C 1
ATOM 726 O O . SER A 1 100 ? -6.549 -5.352 1.623 1.00 88.38 100 SER A O 1
ATOM 728 N N . PHE A 1 101 ? -4.462 -5.892 0.961 1.00 88.75 101 PHE A N 1
ATOM 729 C CA . PHE A 1 101 ? -4.613 -5.429 -0.408 1.00 88.75 101 PHE A CA 1
ATOM 730 C C . PHE A 1 101 ? -3.780 -6.282 -1.356 1.00 88.75 101 PHE A C 1
ATOM 732 O O . PHE A 1 101 ? -2.709 -6.776 -1.001 1.00 88.75 101 PHE A O 1
ATOM 739 N N . ARG A 1 102 ? -4.276 -6.398 -2.587 1.00 86.81 102 ARG A N 1
ATOM 740 C CA . ARG A 1 102 ? -3.571 -7.027 -3.695 1.00 86.81 102 ARG A CA 1
ATOM 741 C C . ARG A 1 102 ? -3.164 -5.978 -4.708 1.00 86.81 102 ARG A C 1
ATOM 743 O O . ARG A 1 102 ? -4.000 -5.203 -5.176 1.00 86.81 102 ARG A O 1
ATOM 750 N N . LEU A 1 103 ? -1.895 -5.997 -5.075 1.00 88.56 103 LEU A N 1
ATOM 751 C CA . LEU A 1 103 ? -1.394 -5.322 -6.261 1.00 88.56 103 LEU A CA 1
ATOM 752 C C . LEU A 1 103 ? -1.540 -6.256 -7.451 1.00 88.56 103 LEU A C 1
ATOM 754 O O . LEU A 1 103 ? -1.180 -7.427 -7.351 1.00 88.56 103 LEU A O 1
ATOM 758 N N . VAL A 1 104 ? -2.043 -5.744 -8.567 1.00 84.94 104 VAL A N 1
ATOM 759 C CA . VAL A 1 104 ? -2.079 -6.454 -9.855 1.00 84.94 104 VAL A CA 1
ATOM 760 C C . VAL A 1 104 ? -1.270 -5.690 -10.899 1.00 84.94 104 VAL A C 1
ATOM 762 O O . VAL A 1 104 ? -0.893 -4.545 -10.665 1.00 84.94 104 VAL A O 1
ATOM 765 N N . HIS A 1 105 ? -1.000 -6.320 -12.043 1.00 84.75 105 HIS A N 1
ATOM 766 C CA . HIS A 1 105 ? -0.145 -5.774 -13.105 1.00 84.75 105 HIS A CA 1
ATOM 767 C C . HIS A 1 105 ? 1.284 -5.471 -12.628 1.00 84.75 105 HIS A C 1
ATOM 769 O O . HIS A 1 105 ? 1.917 -4.517 -13.071 1.00 84.75 105 HIS A O 1
ATOM 775 N N . THR A 1 106 ? 1.813 -6.301 -11.726 1.00 86.31 106 THR A N 1
ATOM 776 C CA . THR A 1 106 ? 3.150 -6.106 -11.145 1.00 86.31 106 THR A CA 1
ATOM 777 C C . THR A 1 106 ? 4.283 -6.712 -11.973 1.00 86.31 106 THR A C 1
ATOM 779 O O . THR A 1 106 ? 5.427 -6.672 -11.532 1.00 86.31 106 THR A O 1
ATOM 782 N N . SER A 1 107 ? 3.990 -7.264 -13.156 1.00 85.56 107 SER A N 1
ATOM 783 C CA . SER A 1 107 ? 4.957 -8.001 -13.983 1.00 85.56 107 SER A CA 1
ATOM 784 C C . SER A 1 107 ? 6.176 -7.170 -14.379 1.00 85.56 107 SER A C 1
ATOM 786 O O . SER A 1 107 ? 7.278 -7.704 -14.460 1.00 85.56 107 SER A O 1
ATOM 788 N N . ASP A 1 108 ? 5.980 -5.867 -14.589 1.00 83.00 108 ASP A N 1
ATOM 789 C CA . ASP A 1 108 ? 7.049 -4.946 -14.975 1.00 83.00 108 ASP A CA 1
ATOM 790 C C . ASP A 1 108 ? 7.764 -4.343 -13.755 1.00 83.00 108 ASP A C 1
ATOM 792 O O . ASP A 1 108 ? 8.735 -3.608 -13.907 1.00 83.00 108 ASP A O 1
ATOM 796 N N . VAL A 1 109 ? 7.322 -4.632 -12.525 1.00 86.56 109 VAL A N 1
ATOM 797 C CA . VAL A 1 109 ? 7.960 -4.114 -11.309 1.00 86.56 109 VAL A CA 1
ATOM 798 C C . VAL A 1 109 ? 9.198 -4.936 -10.976 1.00 86.56 109 VAL A C 1
ATOM 800 O O . VAL A 1 109 ? 9.120 -6.127 -10.686 1.00 86.56 109 VAL A O 1
ATOM 803 N N . GLU A 1 110 ? 10.354 -4.280 -10.958 1.00 87.44 110 GLU A N 1
ATOM 804 C CA . GLU A 1 110 ? 11.638 -4.914 -10.668 1.00 87.44 110 GLU A CA 1
ATOM 805 C C . GLU A 1 110 ? 11.889 -5.044 -9.167 1.00 87.44 110 GLU A C 1
ATOM 807 O O . GLU A 1 110 ? 12.349 -6.076 -8.672 1.00 87.44 110 GLU A O 1
ATOM 812 N N . HIS A 1 111 ? 11.582 -3.978 -8.429 1.00 89.38 111 HIS A N 1
ATOM 813 C CA . HIS A 1 111 ? 11.887 -3.888 -7.010 1.00 89.38 111 HIS A CA 1
ATOM 814 C C . HIS A 1 111 ? 10.689 -3.372 -6.233 1.00 89.38 111 HIS A C 1
ATOM 816 O O . HIS A 1 111 ? 10.171 -2.295 -6.518 1.00 89.38 111 HIS A O 1
ATOM 822 N N . PHE A 1 112 ? 10.309 -4.122 -5.202 1.00 91.56 112 PHE A N 1
ATOM 823 C CA . PHE A 1 112 ? 9.366 -3.707 -4.174 1.00 91.56 112 PHE A CA 1
ATOM 824 C C . PHE A 1 112 ? 10.118 -3.434 -2.873 1.00 91.56 112 PHE A C 1
ATOM 826 O O . PHE A 1 112 ? 10.963 -4.224 -2.460 1.00 91.56 112 PHE A O 1
ATOM 833 N N . ILE A 1 113 ? 9.786 -2.326 -2.219 1.00 95.12 113 ILE A N 1
ATOM 834 C CA . ILE A 1 113 ? 10.353 -1.906 -0.936 1.00 95.12 113 ILE A CA 1
ATOM 835 C C . ILE A 1 113 ? 9.175 -1.649 0.018 1.00 95.12 113 ILE A C 1
ATOM 837 O O . ILE A 1 113 ? 8.699 -0.510 0.115 1.00 95.12 113 ILE A O 1
ATOM 841 N N . PRO A 1 114 ? 8.611 -2.704 0.639 1.00 94.88 114 PRO A N 1
ATOM 842 C CA . PRO A 1 114 ? 7.502 -2.567 1.580 1.00 94.88 114 PRO A CA 1
ATOM 843 C C . PRO A 1 114 ? 7.969 -1.940 2.891 1.00 94.88 114 PRO A C 1
ATOM 845 O O . PRO A 1 114 ? 9.098 -2.157 3.331 1.00 94.88 114 PRO A O 1
ATOM 848 N N . ASN A 1 115 ? 7.080 -1.199 3.552 1.00 96.19 115 ASN A N 1
ATOM 849 C CA . ASN A 1 115 ? 7.297 -0.781 4.929 1.00 96.19 115 ASN A CA 1
ATOM 850 C C . ASN A 1 115 ? 7.168 -2.006 5.849 1.00 96.19 115 ASN A C 1
ATOM 852 O O . ASN A 1 115 ? 6.059 -2.412 6.188 1.00 96.19 115 ASN A O 1
ATOM 856 N N . SER A 1 116 ? 8.299 -2.595 6.240 1.00 94.44 116 SER A N 1
ATOM 857 C CA . SER A 1 116 ? 8.359 -3.836 7.027 1.00 94.44 116 SER A CA 1
ATOM 858 C C . SER A 1 116 ? 7.750 -3.731 8.426 1.00 94.44 116 SER A C 1
ATOM 860 O O . SER A 1 116 ? 7.413 -4.755 9.016 1.00 94.44 116 SER A O 1
ATOM 862 N N . ASP A 1 117 ? 7.589 -2.519 8.965 1.00 95.56 117 ASP A N 1
ATOM 863 C CA . ASP A 1 117 ? 6.910 -2.321 10.250 1.00 95.56 117 ASP A CA 1
ATOM 864 C C . ASP A 1 117 ? 5.388 -2.409 10.100 1.00 95.56 117 ASP A C 1
ATOM 866 O O . ASP A 1 117 ? 4.685 -2.823 11.027 1.00 95.56 117 ASP A O 1
ATOM 870 N N . LEU A 1 118 ? 4.873 -2.011 8.934 1.00 96.25 118 LEU A N 1
ATOM 871 C CA . LEU A 1 118 ? 3.443 -1.877 8.672 1.00 96.25 118 LEU A CA 1
ATOM 872 C C . LEU A 1 118 ? 2.874 -2.982 7.785 1.00 96.25 118 LEU A C 1
ATOM 874 O O . LEU A 1 118 ? 1.661 -3.178 7.817 1.00 96.25 118 LEU A O 1
ATOM 878 N N . LEU A 1 119 ? 3.698 -3.690 7.013 1.00 95.50 119 LEU A N 1
ATOM 879 C CA . LEU A 1 119 ? 3.262 -4.694 6.047 1.00 95.50 119 LEU A CA 1
ATOM 880 C C . LEU A 1 119 ? 3.878 -6.069 6.295 1.00 95.50 119 LEU A C 1
ATOM 882 O O . LEU A 1 119 ? 5.076 -6.215 6.524 1.00 95.50 119 LEU A O 1
ATOM 886 N N . TYR A 1 120 ? 3.039 -7.079 6.109 1.00 94.06 120 TYR A N 1
ATOM 887 C CA . TYR A 1 120 ? 3.420 -8.452 5.820 1.00 94.06 120 TYR A CA 1
ATOM 888 C C . TYR A 1 120 ? 3.201 -8.746 4.334 1.00 94.06 120 TYR A C 1
ATOM 890 O O . TYR A 1 120 ? 2.288 -8.197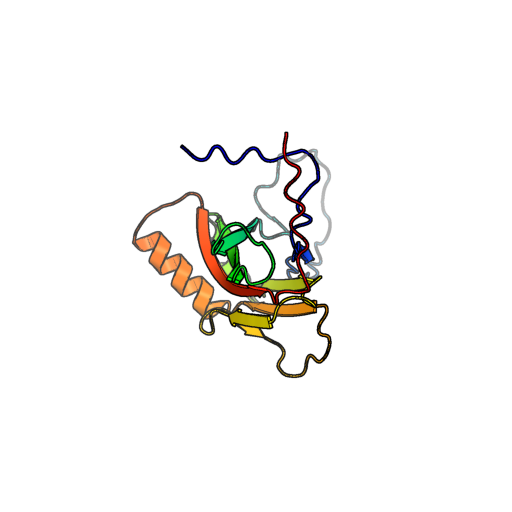 3.716 1.00 94.06 120 TYR A O 1
ATOM 898 N N . SER A 1 121 ? 4.015 -9.640 3.780 1.00 90.88 121 SER A N 1
ATOM 899 C CA . SER A 1 121 ? 3.928 -10.119 2.397 1.00 90.88 121 SER A CA 1
ATOM 900 C C . SER A 1 121 ? 4.049 -11.638 2.356 1.00 90.88 121 SER A C 1
ATOM 902 O O . SER A 1 121 ? 4.774 -12.214 3.171 1.00 90.88 121 SER A O 1
ATOM 904 N N . ASP A 1 122 ? 3.404 -12.280 1.385 1.00 86.38 122 ASP A N 1
ATOM 905 C CA . ASP A 1 122 ? 3.566 -13.718 1.165 1.00 86.38 122 ASP A CA 1
ATOM 906 C C . ASP A 1 122 ? 4.899 -14.014 0.456 1.00 86.38 122 ASP A C 1
ATOM 908 O O . ASP A 1 122 ? 5.085 -13.716 -0.723 1.00 86.38 122 ASP A O 1
ATOM 912 N N . LEU A 1 123 ? 5.847 -14.605 1.190 1.00 81.12 123 LEU A N 1
ATOM 913 C CA . LEU A 1 123 ? 7.161 -14.992 0.661 1.00 81.12 123 LEU A CA 1
ATOM 914 C C . LEU A 1 123 ? 7.100 -16.218 -0.261 1.00 81.12 123 LEU A C 1
ATOM 916 O O . LEU A 1 123 ? 8.060 -16.476 -0.984 1.00 81.12 123 LEU A O 1
ATOM 920 N N . SER A 1 124 ? 6.004 -16.979 -0.229 1.00 82.50 124 SER A N 1
ATOM 921 C CA . SER A 1 124 ? 5.811 -18.160 -1.077 1.00 82.50 124 SER A CA 1
ATOM 922 C C . SER A 1 124 ? 5.214 -17.831 -2.449 1.00 82.50 124 SER A C 1
ATOM 924 O O . SER A 1 124 ? 5.173 -18.695 -3.327 1.00 82.50 124 SER A O 1
ATOM 926 N N . GLN A 1 125 ? 4.786 -16.581 -2.659 1.00 81.06 125 GLN A N 1
ATOM 927 C CA . GLN A 1 125 ? 4.135 -16.143 -3.887 1.00 81.06 125 GLN A CA 1
ATOM 928 C C . GLN A 1 125 ? 5.109 -16.135 -5.074 1.00 81.06 125 GLN A C 1
ATOM 930 O O . GLN A 1 125 ? 6.065 -15.359 -5.117 1.00 81.06 125 GLN A O 1
ATOM 935 N N . SER A 1 126 ? 4.821 -16.979 -6.066 1.00 78.00 126 SER A N 1
ATOM 936 C CA . SER A 1 126 ? 5.591 -17.116 -7.309 1.00 78.00 126 SER A CA 1
ATOM 937 C C . SER A 1 126 ? 4.980 -16.381 -8.506 1.00 78.00 126 SER A C 1
ATOM 939 O O . SER A 1 126 ? 5.641 -16.229 -9.530 1.00 78.00 126 SER A O 1
ATOM 941 N N . ASP A 1 127 ? 3.731 -15.918 -8.401 1.00 82.12 127 ASP A N 1
ATOM 942 C CA . ASP A 1 127 ? 3.095 -15.119 -9.447 1.00 82.12 127 ASP A CA 1
ATOM 943 C C . ASP A 1 127 ? 3.754 -13.733 -9.522 1.00 82.12 127 ASP A C 1
ATOM 945 O O . ASP A 1 127 ? 3.789 -12.984 -8.546 1.00 82.12 127 ASP A O 1
ATOM 949 N N . HIS A 1 128 ? 4.294 -13.393 -10.690 1.00 81.00 128 HIS A N 1
ATOM 950 C CA . HIS A 1 128 ? 4.927 -12.100 -10.941 1.00 81.00 128 HIS A CA 1
ATOM 951 C C . HIS A 1 128 ? 3.911 -11.002 -11.295 1.00 81.00 128 HIS A C 1
ATOM 953 O O . HIS A 1 128 ? 4.237 -9.817 -11.223 1.00 81.00 128 HIS A O 1
ATOM 959 N N . SER A 1 129 ? 2.680 -11.373 -11.654 1.00 84.31 129 SER A N 1
ATOM 960 C CA . SER A 1 129 ? 1.638 -10.447 -12.106 1.00 84.31 129 SER A CA 1
ATOM 961 C C . SER A 1 129 ? 0.806 -9.843 -10.974 1.00 84.31 129 SER A C 1
ATOM 963 O O . SER A 1 129 ? 0.128 -8.832 -11.193 1.00 84.31 129 SER A O 1
ATOM 965 N N . CYS A 1 130 ? 0.881 -10.413 -9.767 1.00 85.94 130 CYS A N 1
ATOM 966 C CA . CYS A 1 130 ? 0.248 -9.858 -8.580 1.00 85.94 130 CYS A CA 1
ATOM 967 C C . CYS A 1 130 ? 1.098 -10.018 -7.311 1.00 85.94 130 CYS A C 1
ATOM 969 O O . CYS A 1 130 ? 1.979 -10.874 -7.240 1.00 85.94 130 CYS A O 1
ATOM 971 N N . LYS A 1 131 ? 0.819 -9.192 -6.294 1.00 87.38 131 LYS A N 1
ATOM 972 C CA . LYS A 1 131 ? 1.392 -9.318 -4.945 1.00 87.38 131 LYS A CA 1
ATOM 973 C C . LYS A 1 131 ? 0.382 -9.022 -3.846 1.00 87.38 131 LYS A C 1
ATOM 975 O O . LYS A 1 131 ? -0.292 -7.995 -3.900 1.00 87.38 131 LYS A O 1
ATOM 980 N N . ASP A 1 132 ? 0.321 -9.896 -2.846 1.00 89.50 132 ASP A N 1
ATOM 981 C CA . ASP A 1 132 ? -0.565 -9.754 -1.688 1.00 89.50 132 ASP A CA 1
ATOM 982 C C . ASP A 1 132 ? 0.166 -9.186 -0.467 1.00 89.50 132 ASP A C 1
ATOM 984 O O . ASP A 1 132 ? 1.278 -9.604 -0.124 1.00 89.50 132 ASP A O 1
ATOM 988 N N . PHE A 1 133 ? -0.487 -8.237 0.205 1.00 91.06 133 PHE A N 1
ATOM 989 C CA . PHE A 1 133 ? 0.011 -7.600 1.417 1.00 91.06 133 PHE A CA 1
ATOM 990 C C . PHE A 1 133 ? -1.062 -7.548 2.502 1.00 91.06 133 PHE A C 1
ATOM 992 O O . PHE A 1 133 ? -2.237 -7.282 2.236 1.00 91.06 133 PHE A O 1
ATOM 999 N N . TRP A 1 134 ? -0.631 -7.716 3.749 1.00 93.44 134 TRP A N 1
ATOM 1000 C CA . TRP A 1 134 ? -1.467 -7.573 4.941 1.00 93.44 134 TRP A CA 1
ATOM 1001 C C . TRP A 1 134 ? -0.883 -6.502 5.846 1.00 93.44 134 TRP A C 1
ATOM 1003 O O . TRP A 1 134 ? 0.326 -6.462 6.062 1.00 93.44 134 TRP A O 1
ATOM 1013 N N . LEU A 1 135 ? -1.730 -5.641 6.401 1.00 93.06 135 LEU A N 1
ATOM 1014 C CA . LEU A 1 135 ? -1.275 -4.618 7.329 1.00 93.06 135 LEU A CA 1
ATOM 1015 C C . LEU A 1 135 ? -1.089 -5.213 8.728 1.00 93.06 135 LEU A C 1
ATOM 1017 O O . LEU A 1 135 ? -1.947 -5.925 9.255 1.00 93.06 135 LEU A O 1
ATOM 1021 N N . ASN A 1 136 ? 0.017 -4.850 9.368 1.00 93.81 136 ASN A N 1
ATOM 1022 C CA . ASN A 1 136 ? 0.254 -5.091 10.781 1.00 93.81 136 ASN A CA 1
ATOM 1023 C C . ASN A 1 136 ? -0.620 -4.135 11.608 1.00 93.81 136 ASN A C 1
ATOM 1025 O O . ASN A 1 136 ? -0.213 -3.023 11.947 1.00 93.81 136 ASN A O 1
ATOM 1029 N N . MET A 1 137 ? -1.847 -4.564 11.908 1.00 91.62 137 MET A N 1
ATOM 1030 C CA . MET A 1 137 ? -2.856 -3.730 12.571 1.00 91.62 137 MET A CA 1
ATOM 1031 C C . MET A 1 137 ? -2.395 -3.130 13.914 1.00 91.62 137 MET A C 1
ATOM 1033 O O . MET A 1 137 ? -2.643 -1.939 14.124 1.00 91.62 137 MET A O 1
ATOM 1037 N N . PRO A 1 138 ? -1.684 -3.858 14.803 1.00 92.56 138 PRO A N 1
ATOM 1038 C CA . PRO A 1 138 ? -1.094 -3.262 16.005 1.00 92.56 138 PRO A CA 1
ATOM 1039 C C . PRO A 1 138 ? -0.123 -2.109 15.713 1.00 92.56 138 PRO A C 1
ATOM 1041 O O . PRO A 1 138 ? -0.237 -1.038 16.314 1.00 92.56 138 PRO A O 1
ATOM 1044 N N . ARG A 1 139 ? 0.811 -2.295 14.769 1.00 95.94 139 ARG A N 1
ATOM 1045 C CA . ARG A 1 139 ? 1.798 -1.261 14.407 1.00 95.94 139 ARG A CA 1
ATOM 1046 C C . ARG A 1 139 ? 1.146 -0.070 13.714 1.00 95.94 139 ARG A C 1
ATOM 1048 O O . ARG A 1 139 ? 1.457 1.067 14.060 1.00 95.94 139 ARG A O 1
ATOM 1055 N N . LEU A 1 140 ? 0.193 -0.321 12.816 1.00 94.44 140 LEU A N 1
ATOM 1056 C CA . LEU A 1 140 ? -0.596 0.718 12.154 1.00 94.44 140 LEU A CA 1
ATOM 1057 C C . LEU A 1 140 ? -1.385 1.559 13.164 1.00 94.44 140 LEU A C 1
ATOM 1059 O O . LEU A 1 140 ? -1.379 2.783 13.079 1.00 94.44 140 LEU A O 1
ATOM 1063 N N . THR A 1 141 ? -2.048 0.916 14.128 1.00 93.50 141 THR A N 1
ATOM 1064 C CA . THR A 1 141 ? -2.857 1.612 15.141 1.00 93.50 141 THR A CA 1
ATOM 1065 C C . THR A 1 141 ? -1.989 2.537 15.987 1.00 93.50 141 THR A C 1
ATOM 1067 O O . THR A 1 141 ? -2.335 3.704 16.152 1.00 93.50 141 THR A O 1
ATOM 1070 N N . CYS A 1 142 ? -0.836 2.051 16.454 1.00 95.25 142 CYS A N 1
ATOM 1071 C CA . CYS A 1 142 ? 0.128 2.869 17.189 1.00 95.25 142 CYS A CA 1
ATOM 1072 C C . CYS A 1 142 ? 0.667 4.027 16.328 1.00 95.25 142 CYS A C 1
ATOM 1074 O O . CYS A 1 142 ? 0.728 5.163 16.789 1.00 95.25 142 CYS A O 1
ATOM 1076 N N . HIS A 1 143 ? 0.986 3.780 15.054 1.00 95.94 143 HIS A N 1
ATOM 1077 C CA . HIS A 1 143 ? 1.452 4.827 14.144 1.00 95.94 143 HIS A CA 1
ATOM 1078 C C . HIS A 1 143 ? 0.407 5.939 13.942 1.00 95.94 143 HIS A C 1
ATOM 1080 O O . HIS A 1 143 ? 0.731 7.121 14.048 1.00 95.94 143 HIS A O 1
ATOM 1086 N N . LEU A 1 144 ? -0.855 5.571 13.709 1.00 94.94 144 LEU A N 1
ATOM 1087 C CA . LEU A 1 144 ? -1.960 6.519 13.542 1.00 94.94 144 LEU A CA 1
ATOM 1088 C C . LEU A 1 144 ? -2.287 7.276 14.839 1.00 94.94 144 LEU A C 1
ATOM 1090 O O . LEU A 1 144 ? -2.638 8.452 14.772 1.00 94.94 144 LEU A O 1
ATOM 1094 N N . GLN A 1 145 ? -2.154 6.634 16.005 1.00 95.06 145 GLN A N 1
ATOM 1095 C CA . GLN A 1 145 ? -2.265 7.303 17.308 1.00 95.06 145 GLN A CA 1
ATOM 1096 C C . GLN A 1 145 ? -1.203 8.392 17.453 1.00 95.06 145 GLN A C 1
ATOM 1098 O O . GLN A 1 145 ? -1.553 9.540 17.710 1.00 95.06 145 GLN A O 1
ATOM 1103 N N . ASN A 1 146 ? 0.062 8.067 17.179 1.00 95.75 146 ASN A N 1
ATOM 1104 C CA . ASN A 1 146 ? 1.155 9.036 17.262 1.00 95.75 146 ASN A CA 1
ATOM 1105 C C . ASN A 1 146 ? 0.940 10.229 16.311 1.00 95.75 146 ASN A C 1
ATOM 1107 O O . ASN A 1 146 ? 1.193 11.371 16.687 1.00 95.75 146 ASN A O 1
ATOM 1111 N N . LEU A 1 147 ? 0.444 9.989 15.089 1.00 95.50 147 LEU A N 1
ATOM 1112 C CA . LEU A 1 147 ? 0.103 11.071 14.154 1.00 95.50 147 LEU A CA 1
ATOM 1113 C C . LEU A 1 147 ? -1.019 11.964 14.701 1.00 95.50 147 LEU A C 1
ATOM 1115 O O . LEU A 1 147 ? -0.904 13.187 14.633 1.00 95.50 147 LEU A O 1
ATOM 1119 N N . ALA A 1 148 ? -2.064 11.363 15.277 1.00 93.38 148 ALA A N 1
ATOM 1120 C CA . ALA A 1 148 ? -3.197 12.088 15.846 1.00 93.38 148 ALA A CA 1
ATOM 1121 C C . ALA A 1 148 ? -2.832 12.911 17.091 1.00 93.38 148 ALA A C 1
ATOM 1123 O O . ALA A 1 148 ? -3.399 13.985 17.300 1.00 93.38 148 ALA A O 1
ATOM 1124 N N . GLU A 1 149 ? -1.882 12.430 17.895 1.00 94.50 149 GLU A N 1
ATOM 1125 C CA . GLU A 1 149 ? -1.323 13.164 19.036 1.00 94.50 149 GLU A CA 1
ATOM 1126 C C . GLU A 1 149 ? -0.492 14.372 18.590 1.00 94.50 149 GLU A C 1
ATOM 1128 O O . GLU A 1 149 ? -0.532 15.420 19.232 1.00 94.50 149 GLU A O 1
ATOM 1133 N N . GLN A 1 150 ? 0.236 14.251 17.476 1.00 94.06 150 GLN A N 1
ATOM 1134 C CA . GLN A 1 150 ? 1.020 15.355 16.920 1.00 94.06 150 GLN A CA 1
ATOM 1135 C C . GLN A 1 150 ? 0.142 16.430 16.275 1.00 94.06 150 GLN A C 1
ATOM 1137 O O . GLN A 1 150 ? 0.390 17.622 16.458 1.00 94.06 150 GLN A O 1
ATOM 1142 N N . HIS A 1 151 ? -0.850 16.026 15.480 1.00 93.56 151 HIS A N 1
ATOM 1143 C CA . HIS A 1 151 ? -1.751 16.950 14.799 1.00 93.56 151 HIS A CA 1
ATOM 1144 C C . HIS A 1 151 ? -3.093 16.287 14.485 1.00 93.56 151 HIS A C 1
ATOM 1146 O O . HIS A 1 151 ? -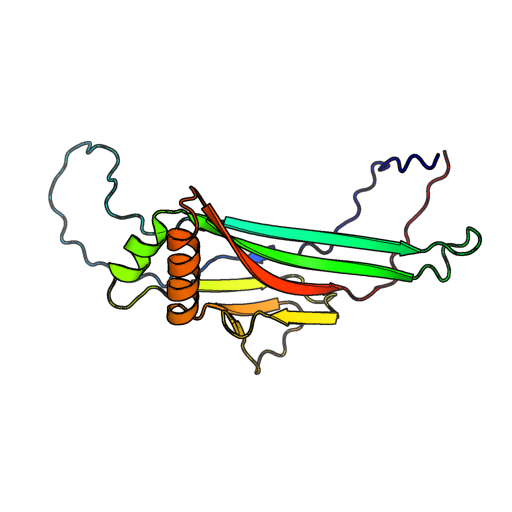3.166 15.194 13.934 1.00 93.56 151 HIS A O 1
ATOM 1152 N N . THR A 1 152 ? -4.189 16.988 14.776 1.00 93.00 152 THR A N 1
ATOM 1153 C CA . THR A 1 152 ? -5.523 16.535 14.372 1.00 93.00 152 THR A CA 1
ATOM 1154 C C . THR A 1 152 ? -5.742 16.824 12.890 1.00 93.00 152 THR A C 1
ATOM 1156 O O . THR A 1 152 ? -5.750 17.984 12.477 1.00 93.00 152 THR A O 1
ATOM 1159 N N . ALA A 1 153 ? -5.965 15.776 12.096 1.00 93.19 153 ALA A N 1
ATOM 1160 C CA . ALA A 1 153 ? -6.252 15.886 10.669 1.00 93.19 153 ALA A CA 1
ATOM 1161 C C . ALA A 1 153 ? -7.536 15.127 10.284 1.00 93.19 153 ALA A C 1
ATOM 1163 O O . ALA A 1 153 ? -7.879 14.121 10.911 1.00 93.19 153 ALA A O 1
ATOM 116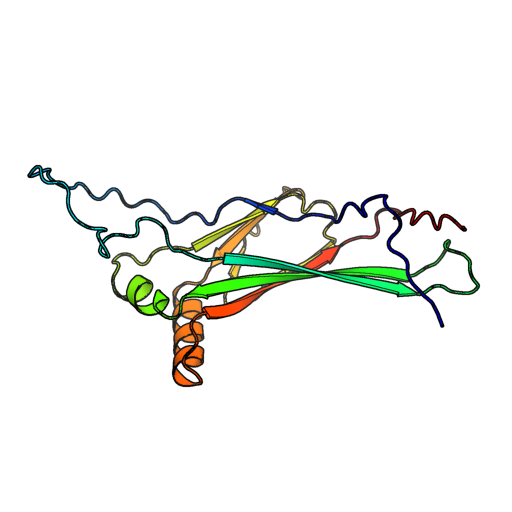4 N N . PRO A 1 154 ? -8.251 15.563 9.226 1.00 92.50 154 PRO A N 1
ATOM 1165 C CA . PRO A 1 154 ? -9.378 14.804 8.687 1.00 92.50 154 PRO A CA 1
ATOM 1166 C C . PRO A 1 154 ? -8.930 13.471 8.071 1.00 92.50 154 PRO A C 1
ATOM 1168 O O . PRO A 1 154 ? -9.717 12.525 8.052 1.00 92.50 154 PRO A O 1
ATOM 1171 N N . TYR A 1 155 ? -7.675 13.391 7.611 1.00 94.56 155 TYR A N 1
ATOM 1172 C CA . TYR A 1 155 ? -7.061 12.193 7.049 1.00 94.56 155 TYR A CA 1
ATOM 1173 C C . TYR A 1 155 ? -5.586 12.089 7.443 1.00 94.56 155 TYR A C 1
ATOM 1175 O O . TYR A 1 155 ? -4.872 13.090 7.433 1.00 94.56 155 TYR A O 1
ATOM 1183 N N . TYR A 1 156 ? -5.132 10.868 7.711 1.00 95.50 156 TYR A N 1
ATOM 1184 C CA . TYR A 1 156 ? -3.731 10.513 7.915 1.00 95.50 156 TYR A CA 1
ATOM 1185 C C . TYR A 1 156 ? -3.242 9.689 6.725 1.00 95.50 156 TYR A C 1
ATOM 1187 O O . TYR A 1 156 ? -3.802 8.634 6.424 1.00 95.50 156 TYR A O 1
ATOM 1195 N N . ASN A 1 157 ? -2.208 10.181 6.045 1.00 94.12 157 ASN A N 1
ATOM 1196 C CA . ASN A 1 157 ? -1.609 9.527 4.885 1.00 94.12 157 ASN A CA 1
ATOM 1197 C C . ASN A 1 157 ? -0.419 8.679 5.326 1.00 94.12 157 ASN A C 1
ATOM 1199 O O . ASN A 1 157 ? 0.506 9.192 5.954 1.00 94.12 157 ASN A O 1
ATOM 1203 N N . VAL A 1 158 ? -0.433 7.398 4.975 1.00 95.56 158 VAL A N 1
ATOM 1204 C CA . VAL A 1 158 ? 0.611 6.442 5.343 1.00 95.56 158 VAL A CA 1
ATOM 1205 C C . VAL A 1 158 ? 1.188 5.833 4.073 1.00 95.56 158 VAL A C 1
ATOM 1207 O O . VAL A 1 158 ? 0.478 5.168 3.319 1.00 95.56 158 VAL A O 1
ATOM 1210 N N . VAL A 1 159 ? 2.482 6.048 3.834 1.00 95.56 159 VAL A N 1
ATOM 1211 C CA . VAL A 1 159 ? 3.203 5.400 2.731 1.00 95.56 159 VAL A CA 1
ATOM 1212 C C . VAL A 1 159 ? 3.469 3.946 3.115 1.00 95.56 159 VAL A C 1
ATOM 1214 O O . VAL A 1 159 ? 4.159 3.668 4.100 1.00 95.56 159 VAL A O 1
ATOM 1217 N N . LEU A 1 160 ? 2.909 3.016 2.345 1.00 94.56 160 LEU A N 1
ATOM 1218 C CA . LEU A 1 160 ? 2.967 1.584 2.641 1.00 94.56 160 LEU A CA 1
ATOM 1219 C C . LEU A 1 160 ? 4.078 0.873 1.869 1.00 94.56 160 LEU A C 1
ATOM 1221 O O . LEU A 1 160 ? 4.710 -0.044 2.390 1.00 94.56 160 LEU A O 1
ATOM 1225 N N . LEU A 1 161 ? 4.314 1.277 0.626 1.00 94.38 161 LEU A N 1
ATOM 1226 C CA . LEU A 1 161 ? 5.180 0.550 -0.292 1.00 94.38 161 LEU A CA 1
ATOM 1227 C C . LEU A 1 161 ? 5.790 1.510 -1.303 1.00 94.38 161 LEU A C 1
ATOM 1229 O O . LEU A 1 161 ? 5.095 2.374 -1.835 1.00 94.38 161 LEU A O 1
ATOM 1233 N N . LYS A 1 162 ? 7.068 1.311 -1.613 1.00 94.69 162 LYS A N 1
ATOM 1234 C CA . LYS A 1 162 ? 7.726 1.928 -2.768 1.00 94.69 162 LYS A CA 1
ATOM 1235 C C . LYS A 1 162 ? 8.066 0.860 -3.791 1.00 94.69 162 LYS A C 1
ATOM 1237 O O . LYS A 1 162 ? 8.307 -0.291 -3.424 1.00 94.69 162 LYS A O 1
ATOM 1242 N N . TYR A 1 163 ? 8.094 1.230 -5.061 1.00 91.81 163 TYR A N 1
ATOM 1243 C CA . TYR A 1 163 ? 8.439 0.315 -6.138 1.00 91.81 163 TYR A CA 1
ATOM 1244 C C . TYR A 1 163 ? 9.227 0.994 -7.255 1.00 91.81 163 TYR A C 1
ATOM 1246 O O . TYR A 1 163 ? 9.223 2.218 -7.397 1.00 91.81 163 TYR A O 1
ATOM 1254 N N . GLN A 1 164 ? 9.939 0.183 -8.033 1.00 89.44 164 GLN A N 1
ATOM 1255 C CA . GLN A 1 164 ? 10.672 0.608 -9.224 1.00 89.44 164 GLN A CA 1
ATOM 1256 C C . GLN A 1 164 ? 10.328 -0.329 -10.371 1.00 89.44 164 GLN A C 1
ATOM 1258 O O . GLN A 1 164 ? 10.344 -1.549 -10.198 1.00 89.44 164 GLN A O 1
ATOM 1263 N N . VAL A 1 165 ? 9.993 0.250 -11.518 1.00 84.88 165 VAL A N 1
ATOM 1264 C CA . VAL A 1 165 ? 9.562 -0.488 -12.706 1.00 84.88 165 VAL A CA 1
ATOM 1265 C C . VAL A 1 165 ? 10.760 -0.703 -13.621 1.00 84.88 165 VAL A C 1
ATOM 1267 O O . VAL A 1 165 ? 11.554 0.216 -13.846 1.00 84.88 165 VAL A O 1
ATOM 1270 N N . ARG A 1 166 ? 10.886 -1.925 -14.135 1.00 71.62 166 ARG A N 1
ATOM 1271 C CA . ARG A 1 166 ? 11.909 -2.322 -15.091 1.00 71.62 166 ARG A CA 1
ATOM 1272 C C . ARG A 1 166 ? 11.641 -1.656 -16.435 1.00 71.62 166 ARG A C 1
ATOM 1274 O O . ARG A 1 166 ? 10.506 -1.556 -16.894 1.00 71.62 166 ARG A O 1
ATOM 1281 N N . HIS A 1 167 ? 12.707 -1.235 -17.100 1.00 63.34 167 HIS A N 1
ATOM 1282 C CA . HIS A 1 167 ? 12.619 -0.650 -18.429 1.00 63.34 167 HIS A CA 1
ATOM 1283 C C . HIS A 1 167 ? 12.372 -1.740 -19.486 1.00 63.34 167 HIS A C 1
ATOM 1285 O O . HIS A 1 167 ? 13.312 -2.299 -20.051 1.00 63.34 167 HIS A O 1
ATOM 1291 N N . SER A 1 168 ? 11.115 -2.062 -19.782 1.00 47.53 168 SER A N 1
ATOM 1292 C CA . SER A 1 168 ? 10.773 -2.811 -20.994 1.00 47.53 168 SER A CA 1
ATOM 1293 C C . SER A 1 168 ? 10.746 -1.834 -22.168 1.00 47.53 168 SER A C 1
ATOM 1295 O O . SER A 1 168 ? 9.706 -1.239 -22.430 1.00 47.53 168 SER A O 1
ATOM 1297 N N . SER A 1 169 ? 11.912 -1.606 -22.795 1.00 44.72 169 SER A N 1
ATOM 1298 C CA . SER A 1 169 ? 12.093 -0.882 -24.071 1.00 44.72 169 SER A CA 1
ATOM 1299 C C . SER A 1 169 ? 11.022 0.187 -24.320 1.00 44.72 169 SER A C 1
ATOM 1301 O O . SER A 1 169 ? 10.196 0.056 -25.226 1.00 44.72 169 SER A O 1
ATOM 1303 N N . CYS A 1 170 ? 10.953 1.194 -23.447 1.00 42.06 170 CYS A N 1
ATOM 1304 C CA . CYS A 1 170 ? 9.938 2.223 -23.570 1.00 42.06 170 CYS A CA 1
ATOM 1305 C C . CYS A 1 170 ? 10.303 3.088 -24.780 1.00 42.06 170 CYS A C 1
ATOM 1307 O O . CYS A 1 170 ? 11.144 3.978 -24.689 1.00 42.06 170 CYS A O 1
ATOM 1309 N N . SER A 1 171 ? 9.703 2.811 -25.938 1.00 41.09 171 SER A N 1
ATOM 1310 C CA . SER A 1 171 ? 9.842 3.655 -27.121 1.00 41.09 171 SER A CA 1
ATOM 1311 C C . SER A 1 171 ? 9.060 4.948 -26.881 1.00 41.09 171 SER A C 1
ATOM 1313 O O . SER A 1 171 ? 7.890 5.059 -27.257 1.00 41.09 171 SER A O 1
ATOM 1315 N N . VAL A 1 172 ? 9.672 5.925 -26.210 1.00 41.81 172 VAL A N 1
ATOM 1316 C CA . VAL A 1 172 ? 9.116 7.279 -26.138 1.00 41.81 172 VAL A CA 1
ATOM 1317 C C . VAL A 1 172 ? 9.238 7.876 -27.535 1.00 41.81 172 VAL A C 1
ATOM 1319 O O . VAL A 1 172 ? 10.289 8.364 -27.935 1.00 41.81 172 VAL A O 1
ATOM 1322 N N . THR A 1 173 ? 8.171 7.799 -28.330 1.00 36.53 173 THR A N 1
ATOM 1323 C CA . THR A 1 173 ? 8.159 8.434 -29.648 1.00 36.53 173 THR A CA 1
ATOM 1324 C C . THR A 1 173 ? 8.020 9.941 -29.451 1.00 36.53 173 THR A C 1
ATOM 1326 O O . THR A 1 173 ? 6.918 10.451 -29.243 1.00 36.53 173 THR A O 1
ATOM 1329 N N . LEU A 1 174 ? 9.141 10.662 -29.496 1.00 37.31 174 LEU A N 1
ATOM 1330 C CA . LEU A 1 174 ? 9.146 12.116 -29.627 1.00 37.31 174 LEU A CA 1
ATOM 1331 C C . LEU A 1 174 ? 8.599 12.454 -31.019 1.00 37.31 174 LEU A C 1
ATOM 1333 O O . LEU A 1 174 ? 9.318 12.408 -32.012 1.00 37.31 174 LEU A O 1
ATOM 1337 N N . SER A 1 175 ? 7.304 12.744 -31.122 1.00 32.88 175 SER A N 1
ATOM 1338 C CA . SER A 1 175 ? 6.774 13.346 -32.343 1.00 32.88 175 SER A CA 1
ATOM 1339 C C . SER A 1 175 ? 7.199 14.813 -32.369 1.00 32.88 175 SER A C 1
ATOM 1341 O O . SER A 1 175 ? 6.649 15.622 -31.619 1.00 32.88 175 SER A O 1
ATOM 1343 N N . SER A 1 176 ? 8.183 15.143 -33.203 1.00 29.98 176 SER A N 1
ATOM 1344 C CA . SER A 1 176 ? 8.507 16.525 -33.562 1.00 29.98 176 SER A CA 1
ATOM 1345 C C . SER A 1 176 ? 7.276 17.191 -34.190 1.00 29.98 176 SER A C 1
ATOM 1347 O O . SER A 1 176 ? 6.635 16.586 -35.051 1.00 29.98 176 SER A O 1
ATOM 1349 N N . PHE A 1 177 ? 6.930 18.400 -33.737 1.00 36.97 177 PHE A N 1
ATOM 1350 C CA . PHE A 1 177 ? 5.984 19.286 -34.427 1.00 36.97 177 PHE A CA 1
ATOM 1351 C C . PHE A 1 177 ? 6.729 20.158 -35.433 1.00 36.97 177 PHE A C 1
ATOM 1353 O O . PHE A 1 177 ? 7.839 20.616 -35.078 1.00 36.97 177 PHE A O 1
#

pLDDT: mean 70.92, std 23.09, range [21.25, 96.25]